Protein AF-I0R7U4-F1 (afdb_monomer)

Sequence (98 aa):
MGNVLREFNYLELMELYLPVSIYHTIAKIHEYKGKQELYVGNYPVLILMPALIHDFLCIHPFDDGNGRMSRILTLLLLYKFGYFVGRYTGIEMLIEES

Organism: NCBI:txid1095750

InterPro domains:
  IPR003812 Fido domain [PF02661] (24-78)
  IPR003812 Fido domain [PS51459] (1-98)
  IPR036597 Fido-like domain superfamily [G3DSA:1.10.3290.10] (9-97)
  IPR036597 Fido-like domain superfamily [SSF140931] (23-88)
  IPR040198 Fido domain-containing protein [PTHR13504] (42-84)

Structure (mmCIF, N/CA/C/O backbone):
data_AF-I0R7U4-F1
#
_entry.id   AF-I0R7U4-F1
#
loop_
_atom_site.group_PDB
_atom_site.id
_atom_site.type_symbol
_atom_site.label_atom_id
_atom_site.label_alt_id
_atom_site.label_comp_id
_atom_site.label_asym_id
_atom_site.label_entity_id
_atom_site.label_seq_id
_atom_site.pdbx_PDB_ins_code
_atom_site.Cartn_x
_atom_site.Cartn_y
_atom_site.Cartn_z
_atom_site.occupancy
_atom_site.B_iso_or_equiv
_atom_site.auth_seq_id
_atom_site.auth_comp_id
_atom_site.auth_asym_id
_atom_site.auth_atom_id
_atom_site.pdbx_PDB_model_num
ATOM 1 N N . MET A 1 1 ? -23.148 -6.300 19.944 1.00 37.22 1 MET A N 1
ATOM 2 C CA . MET A 1 1 ? -23.049 -5.937 18.515 1.00 37.22 1 MET A CA 1
ATOM 3 C C . MET A 1 1 ? -21.782 -6.586 17.995 1.00 37.22 1 MET A C 1
ATOM 5 O O . MET A 1 1 ? -20.714 -6.226 18.469 1.00 37.22 1 MET A O 1
ATOM 9 N N . GLY A 1 2 ? -21.905 -7.646 17.193 1.00 39.97 2 GLY A N 1
ATOM 10 C CA . GLY A 1 2 ? -20.750 -8.427 16.745 1.00 39.97 2 GLY A CA 1
ATOM 11 C C . GLY A 1 2 ? -19.813 -7.568 15.904 1.00 39.97 2 GLY A C 1
ATOM 12 O O . GLY A 1 2 ? -20.280 -6.828 15.040 1.00 39.97 2 GLY A O 1
ATOM 13 N N . ASN A 1 3 ? -18.509 -7.649 16.172 1.00 43.94 3 ASN A N 1
ATOM 14 C CA . ASN A 1 3 ? -17.494 -7.126 15.266 1.00 43.94 3 ASN A CA 1
ATOM 15 C C . ASN A 1 3 ? -17.611 -7.911 13.960 1.00 43.94 3 ASN A C 1
ATOM 17 O O . ASN A 1 3 ? -17.090 -9.017 13.849 1.00 43.94 3 ASN A O 1
ATOM 21 N N . VAL A 1 4 ? -18.327 -7.352 12.987 1.00 54.91 4 VAL A N 1
ATOM 22 C CA . VAL A 1 4 ? -18.221 -7.793 11.601 1.00 54.91 4 VAL A CA 1
ATOM 23 C C . VAL A 1 4 ? -16.827 -7.360 11.171 1.00 54.91 4 VAL A C 1
ATOM 25 O O . VAL A 1 4 ? -16.596 -6.189 10.863 1.00 54.91 4 VAL A O 1
ATOM 28 N N . LEU A 1 5 ? -15.863 -8.275 11.275 1.00 53.06 5 LEU A N 1
ATOM 29 C CA . LEU A 1 5 ? -14.567 -8.107 10.636 1.00 53.06 5 LEU A CA 1
ATOM 30 C C . LEU A 1 5 ? -14.864 -7.786 9.171 1.00 53.06 5 LEU A C 1
ATOM 32 O O . LEU A 1 5 ? -15.511 -8.572 8.484 1.00 53.06 5 LEU A O 1
ATOM 36 N N . ARG A 1 6 ? -14.482 -6.587 8.722 1.00 60.62 6 ARG A N 1
ATOM 37 C CA . ARG A 1 6 ? -14.555 -6.252 7.300 1.00 60.62 6 ARG A CA 1
ATOM 38 C C . ARG A 1 6 ? -13.634 -7.226 6.585 1.00 60.62 6 ARG A C 1
ATOM 40 O O . ARG A 1 6 ? -12.428 -7.176 6.812 1.00 60.62 6 ARG A O 1
ATOM 47 N N . GLU A 1 7 ? -14.204 -8.124 5.794 1.00 60.41 7 GLU A N 1
ATOM 48 C CA . GLU A 1 7 ? -13.425 -9.022 4.953 1.00 60.41 7 GLU A CA 1
ATOM 49 C C . GLU A 1 7 ? -12.716 -8.200 3.873 1.00 60.41 7 GLU A C 1
ATOM 51 O O . GLU A 1 7 ? -13.295 -7.285 3.284 1.00 60.41 7 GLU A O 1
ATOM 56 N N . PHE A 1 8 ? -11.439 -8.495 3.632 1.00 63.59 8 PHE A N 1
ATOM 57 C CA . PHE A 1 8 ? -10.690 -7.864 2.550 1.00 63.59 8 PHE A CA 1
ATOM 58 C C . PHE A 1 8 ? -10.881 -8.677 1.271 1.00 63.59 8 PHE A C 1
ATOM 60 O O . PHE A 1 8 ? -10.223 -9.698 1.061 1.00 63.59 8 PHE A O 1
ATOM 67 N N . ASN A 1 9 ? -11.785 -8.225 0.406 1.00 70.56 9 ASN A N 1
ATOM 68 C CA . ASN A 1 9 ? -12.001 -8.851 -0.888 1.00 70.56 9 ASN A CA 1
ATOM 69 C C . ASN A 1 9 ? -11.072 -8.235 -1.948 1.00 70.56 9 ASN A C 1
ATOM 71 O O . ASN A 1 9 ? -11.258 -7.103 -2.392 1.00 70.56 9 ASN A O 1
ATOM 75 N N . TYR A 1 10 ? -10.085 -9.012 -2.401 1.00 67.69 10 TYR A N 1
ATOM 76 C CA . TYR A 1 10 ? -9.156 -8.593 -3.456 1.00 67.69 10 TYR A CA 1
ATOM 77 C C . TYR A 1 10 ? -9.853 -8.286 -4.792 1.00 67.69 10 TYR A C 1
ATOM 79 O O . TYR A 1 10 ? -9.313 -7.511 -5.577 1.00 67.69 10 TYR A O 1
ATOM 87 N N . LEU A 1 11 ? -11.043 -8.841 -5.055 1.00 69.00 11 LEU A N 1
ATOM 88 C CA . LEU A 1 11 ? -11.817 -8.532 -6.262 1.00 69.00 11 LEU A CA 1
ATOM 89 C C . LEU A 1 11 ? -12.299 -7.085 -6.266 1.00 69.00 11 LEU A C 1
ATOM 91 O O . LEU A 1 11 ? -12.353 -6.471 -7.325 1.00 69.00 11 LEU A O 1
ATOM 95 N N . GLU A 1 12 ? -12.556 -6.493 -5.097 1.00 70.81 12 GLU A N 1
ATOM 96 C CA . GLU A 1 12 ? -12.912 -5.079 -5.035 1.00 70.81 12 GLU A CA 1
ATOM 97 C C . GLU A 1 12 ? -11.768 -4.218 -5.580 1.00 70.81 12 GLU A C 1
ATOM 99 O O . GLU A 1 12 ? -12.012 -3.153 -6.141 1.00 70.81 12 GLU A O 1
ATOM 104 N N . LEU A 1 13 ? -10.503 -4.633 -5.427 1.00 68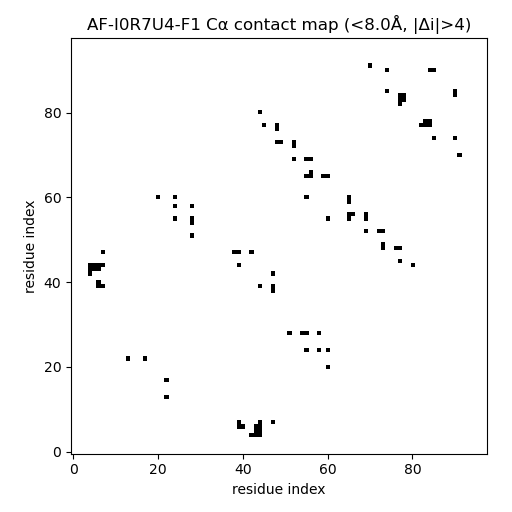.19 13 LEU A N 1
ATOM 105 C CA . LEU A 1 13 ? -9.368 -3.895 -5.994 1.00 68.19 13 LEU A CA 1
ATOM 106 C C . LEU A 1 13 ? -9.434 -3.823 -7.523 1.00 68.19 13 LEU A C 1
ATOM 108 O O . LEU A 1 13 ? -8.926 -2.858 -8.084 1.00 68.19 13 LEU A O 1
ATOM 112 N N . MET A 1 14 ? -10.088 -4.788 -8.178 1.00 66.19 14 MET A N 1
ATOM 113 C CA . MET A 1 14 ? -10.314 -4.761 -9.625 1.00 66.19 14 MET A CA 1
ATOM 114 C C . MET A 1 14 ? -11.371 -3.734 -10.050 1.00 66.19 14 MET A C 1
ATOM 116 O O . MET A 1 14 ? -11.438 -3.385 -11.220 1.00 66.19 14 MET A O 1
ATOM 120 N N . GLU A 1 15 ? -12.184 -3.219 -9.125 1.00 70.06 15 GLU A N 1
ATOM 121 C CA . GLU A 1 15 ? -13.134 -2.134 -9.413 1.00 70.06 15 GLU A CA 1
ATOM 122 C C . GLU A 1 15 ? -12.474 -0.750 -9.392 1.00 70.06 15 GLU A C 1
ATOM 124 O O . GLU A 1 15 ? -13.068 0.250 -9.798 1.00 70.06 15 GLU A O 1
ATOM 129 N N . LEU A 1 16 ? -11.235 -0.663 -8.906 1.00 68.50 16 LEU A N 1
ATOM 130 C CA . LEU A 1 16 ? -10.459 0.559 -9.009 1.00 68.50 16 LEU A CA 1
ATOM 131 C C . LEU A 1 16 ? -10.038 0.693 -10.481 1.00 68.50 16 LEU A C 1
ATOM 133 O O . LEU A 1 16 ? -9.389 -0.203 -11.012 1.00 68.50 16 LEU A O 1
ATOM 137 N N . TYR A 1 17 ? -10.386 1.799 -11.148 1.00 67.69 17 TYR A N 1
ATOM 138 C CA . TYR A 1 17 ? -9.935 2.131 -12.513 1.00 67.69 17 TYR A CA 1
ATOM 139 C C . TYR A 1 17 ? -8.418 2.401 -12.540 1.00 67.69 17 TYR A C 1
ATOM 141 O O . TYR A 1 17 ? -7.95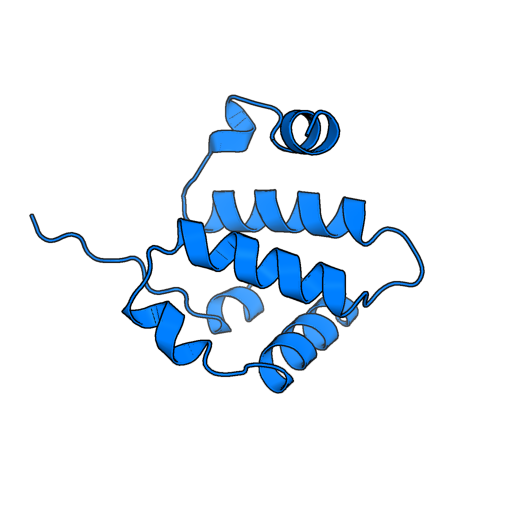9 3.522 -12.755 1.00 67.69 17 TYR A O 1
ATOM 149 N N . LEU A 1 18 ? -7.628 1.374 -12.242 1.00 70.81 18 LEU A N 1
ATOM 150 C CA . LEU A 1 18 ? -6.188 1.445 -12.092 1.00 70.81 18 LEU A CA 1
ATOM 151 C C . LEU A 1 18 ? -5.501 1.272 -13.453 1.00 70.81 18 LEU A C 1
ATOM 153 O O . LEU A 1 18 ? -6.035 0.629 -14.357 1.00 70.81 18 LEU A O 1
ATOM 157 N N . PRO A 1 19 ? -4.291 1.816 -13.625 1.00 73.00 19 PRO A N 1
ATOM 158 C CA . PRO A 1 19 ? -3.470 1.526 -14.794 1.00 73.00 19 PRO A CA 1
ATOM 159 C C . PRO A 1 19 ? -3.195 0.018 -14.947 1.00 73.00 19 PRO A C 1
ATOM 161 O O . PRO A 1 19 ? -3.018 -0.691 -13.957 1.00 73.00 19 PRO A O 1
ATOM 164 N N . VAL A 1 20 ? -3.069 -0.472 -16.187 1.00 70.62 20 VAL A N 1
ATOM 165 C CA . VAL A 1 20 ? -2.774 -1.891 -16.509 1.00 70.62 20 VAL A CA 1
ATOM 166 C C . VAL A 1 20 ? -1.513 -2.413 -15.804 1.00 70.62 20 VAL A C 1
ATOM 168 O O . VAL A 1 20 ? -1.445 -3.577 -15.416 1.00 70.62 20 VAL A O 1
ATOM 171 N N . SER A 1 21 ? -0.517 -1.555 -15.584 1.00 68.12 21 SER A N 1
ATOM 172 C CA . SER A 1 21 ? 0.682 -1.894 -14.810 1.00 68.12 21 SER A CA 1
ATOM 173 C C . SER A 1 21 ? 0.362 -2.273 -13.362 1.00 68.12 21 SER A C 1
ATOM 175 O O . SER A 1 21 ? 0.923 -3.234 -12.847 1.00 68.12 21 SER A O 1
ATOM 177 N N . ILE A 1 22 ? -0.585 -1.583 -12.723 1.00 70.25 22 ILE A N 1
ATOM 178 C CA . ILE A 1 22 ? -1.031 -1.897 -11.364 1.00 70.25 22 ILE A CA 1
ATOM 179 C C . ILE A 1 22 ? -1.831 -3.197 -11.342 1.00 70.25 22 ILE A C 1
ATOM 181 O O . ILE A 1 22 ? -1.650 -3.988 -10.423 1.00 70.25 22 ILE A O 1
ATOM 185 N N . TYR A 1 23 ? -2.646 -3.471 -12.364 1.00 68.25 23 TYR A N 1
ATOM 186 C CA . TYR A 1 23 ? -3.308 -4.771 -12.497 1.00 68.25 23 TYR A CA 1
ATOM 187 C C . TYR A 1 23 ? -2.305 -5.920 -12.584 1.00 68.25 23 TYR A C 1
ATOM 189 O O . TYR A 1 23 ? -2.462 -6.910 -11.875 1.00 68.25 23 TYR A O 1
ATOM 197 N N . HIS A 1 24 ? -1.242 -5.776 -13.382 1.00 70.06 24 HIS A N 1
ATOM 198 C CA . HIS A 1 24 ? -0.167 -6.768 -13.424 1.00 70.06 24 HIS A CA 1
ATOM 199 C C . HIS A 1 24 ? 0.522 -6.928 -12.070 1.00 70.06 24 HIS A C 1
ATOM 201 O O . HIS A 1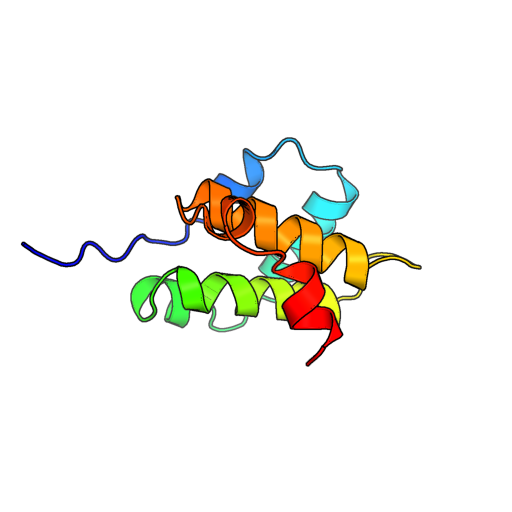 24 ? 0.860 -8.044 -11.693 1.00 70.06 24 HIS A O 1
ATOM 207 N N . THR A 1 25 ? 0.706 -5.848 -11.314 1.00 71.19 25 THR A N 1
ATOM 208 C CA . THR A 1 25 ? 1.263 -5.929 -9.961 1.00 71.19 25 THR A CA 1
ATOM 209 C C . THR A 1 25 ? 0.322 -6.635 -8.999 1.00 71.19 25 THR A C 1
ATOM 211 O O . THR A 1 25 ? 0.770 -7.498 -8.259 1.00 71.19 25 THR A O 1
ATOM 214 N N . ILE A 1 26 ? -0.974 -6.321 -9.014 1.00 70.81 26 ILE A N 1
ATOM 215 C CA . ILE A 1 26 ? -1.975 -6.999 -8.181 1.00 70.81 26 ILE A CA 1
ATOM 216 C C . ILE A 1 26 ? -2.045 -8.479 -8.557 1.00 70.81 26 ILE A C 1
ATOM 218 O O . ILE A 1 26 ? -2.107 -9.318 -7.668 1.00 70.81 26 ILE A O 1
ATOM 222 N N . ALA A 1 27 ? -1.977 -8.811 -9.847 1.00 69.62 27 ALA A N 1
ATOM 223 C CA . ALA A 1 27 ? -1.909 -10.187 -10.324 1.00 69.62 27 ALA A CA 1
ATOM 224 C C . ALA A 1 27 ? -0.624 -10.885 -9.860 1.00 69.62 27 ALA A C 1
ATOM 226 O O . ALA A 1 27 ? -0.699 -12.014 -9.397 1.00 69.62 27 ALA A O 1
ATOM 227 N N . LYS A 1 28 ? 0.529 -10.205 -9.885 1.00 70.62 28 LYS A N 1
ATOM 228 C CA . LYS A 1 28 ? 1.780 -10.725 -9.315 1.00 70.62 28 LYS A CA 1
ATOM 229 C C . LYS A 1 28 ? 1.665 -10.925 -7.807 1.00 70.62 28 LYS A C 1
ATOM 231 O O . LYS A 1 28 ? 1.998 -11.997 -7.338 1.00 70.62 28 LYS A O 1
ATOM 236 N N . ILE A 1 29 ? 1.145 -9.961 -7.044 1.00 71.62 29 ILE A N 1
ATOM 237 C CA . ILE A 1 29 ? 0.869 -10.120 -5.603 1.00 71.62 29 ILE A CA 1
ATOM 238 C C . ILE A 1 29 ? -0.071 -11.309 -5.381 1.00 71.62 29 ILE A C 1
ATOM 240 O O . ILE A 1 29 ? 0.144 -12.102 -4.475 1.00 71.62 29 ILE A O 1
ATOM 244 N N . HIS A 1 30 ? -1.085 -11.463 -6.234 1.00 67.19 30 HIS A N 1
ATOM 245 C CA . HIS A 1 30 ? -2.014 -12.585 -6.204 1.00 67.19 30 HIS A CA 1
ATOM 246 C C . HIS A 1 30 ? -1.332 -13.925 -6.511 1.00 67.19 30 HIS A C 1
ATOM 248 O O . HIS A 1 30 ? -1.681 -14.936 -5.920 1.00 67.19 30 HIS A O 1
ATOM 254 N N . GLU A 1 31 ? -0.380 -13.960 -7.435 1.00 68.12 31 GLU A N 1
ATOM 255 C CA . GLU A 1 31 ? 0.380 -15.156 -7.809 1.00 68.12 31 GLU A CA 1
ATOM 256 C C . GLU A 1 31 ? 1.440 -15.509 -6.752 1.00 68.12 31 GLU A C 1
ATOM 258 O O . GLU A 1 31 ? 1.645 -16.678 -6.439 1.00 68.12 31 GLU A O 1
ATOM 263 N N . TYR A 1 32 ? 2.033 -14.491 -6.123 1.00 63.00 32 TYR A N 1
ATOM 264 C CA . TYR A 1 32 ? 2.912 -14.601 -4.959 1.00 63.00 32 TYR A CA 1
ATOM 265 C C . TYR A 1 32 ? 2.146 -14.694 -3.634 1.00 63.00 32 TYR A C 1
ATOM 267 O O . TYR A 1 32 ? 2.793 -14.707 -2.582 1.00 63.00 32 TYR A O 1
ATOM 275 N N . LYS A 1 33 ? 0.800 -14.794 -3.652 1.00 59.91 33 LYS A N 1
ATOM 276 C CA . LYS A 1 33 ? -0.009 -15.106 -2.466 1.00 59.91 33 LYS A CA 1
ATOM 277 C C . LYS A 1 33 ? 0.540 -16.397 -1.877 1.00 59.91 33 LYS A C 1
ATOM 279 O O . LYS A 1 33 ? 0.190 -17.498 -2.286 1.00 59.91 33 LYS A O 1
ATOM 284 N N . GLY A 1 34 ? 1.384 -16.275 -0.863 1.00 61.91 34 GLY A N 1
ATOM 285 C CA . GLY A 1 34 ? 1.566 -17.340 0.104 1.00 61.91 34 GLY A CA 1
ATOM 286 C C . GLY A 1 34 ? 0.247 -17.565 0.850 1.00 61.91 34 GLY A C 1
ATOM 287 O O . GLY A 1 34 ? -0.849 -17.345 0.343 1.00 61.91 34 GLY A O 1
ATOM 288 N N . LYS A 1 35 ? 0.327 -17.931 2.125 1.00 57.34 35 LYS A N 1
ATOM 289 C CA . LYS A 1 35 ? -0.827 -18.185 3.004 1.00 57.34 35 LYS A CA 1
ATOM 290 C C . LYS A 1 35 ? -1.697 -16.943 3.322 1.00 57.34 35 LYS A C 1
ATOM 292 O O . LYS A 1 35 ? -2.243 -16.856 4.413 1.00 57.34 35 LYS A O 1
ATOM 297 N N . GLN A 1 36 ? -1.847 -15.974 2.417 1.00 61.22 36 GLN A N 1
ATOM 298 C CA . GLN A 1 36 ? -2.592 -14.734 2.650 1.00 61.22 36 GLN A CA 1
ATOM 299 C C . GLN A 1 36 ? -4.080 -14.939 2.914 1.00 61.22 36 GLN A C 1
ATOM 301 O O . GLN A 1 36 ? -4.681 -14.178 3.668 1.00 61.22 36 GLN A O 1
ATOM 306 N N . GLU A 1 37 ? -4.645 -16.029 2.404 1.00 61.88 37 GLU A N 1
ATOM 307 C CA . GLU A 1 37 ? -5.989 -16.498 2.750 1.00 61.88 37 GLU A CA 1
ATOM 308 C C . GLU A 1 37 ? -6.137 -16.784 4.257 1.00 61.88 37 GLU A C 1
ATOM 310 O O . GLU A 1 37 ? -7.212 -16.584 4.818 1.00 61.88 37 GLU A O 1
ATOM 315 N N . LEU A 1 38 ? -5.045 -17.149 4.951 1.00 57.84 38 LEU A N 1
ATOM 316 C CA . LEU A 1 38 ? -5.038 -17.264 6.413 1.00 57.84 38 LEU A CA 1
ATOM 317 C C . LEU A 1 38 ? -5.154 -15.907 7.107 1.00 57.84 38 LEU A C 1
ATOM 31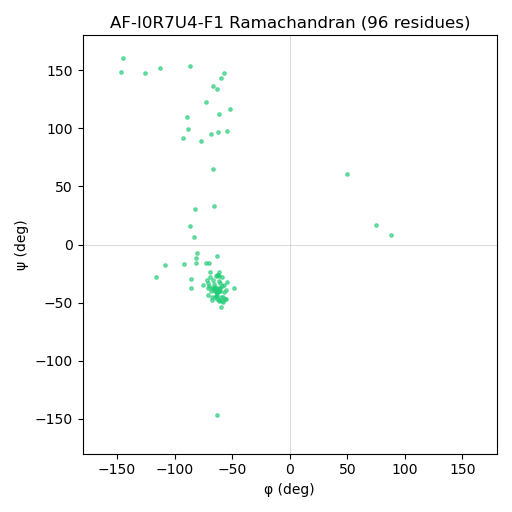9 O O . LEU A 1 38 ? -5.565 -15.872 8.262 1.00 57.84 38 LEU A O 1
ATOM 323 N N . TYR A 1 39 ? -4.785 -14.799 6.461 1.00 61.00 39 TYR A N 1
ATOM 324 C CA . TYR A 1 39 ? -4.870 -13.481 7.086 1.00 61.00 39 TYR A CA 1
ATOM 325 C C . TYR A 1 39 ? -6.257 -12.853 6.923 1.00 61.00 39 TYR A C 1
ATOM 327 O O . TYR A 1 39 ? -6.749 -12.252 7.875 1.00 61.00 39 TYR A O 1
ATOM 335 N N . VAL A 1 40 ? -6.912 -13.042 5.769 1.00 63.91 40 VAL A N 1
ATOM 336 C CA . VAL A 1 40 ? -8.203 -12.403 5.433 1.00 63.91 40 VAL A CA 1
ATOM 337 C C . VAL A 1 40 ? -9.315 -12.740 6.434 1.00 63.91 40 VAL A C 1
ATOM 339 O O . VAL A 1 40 ? -10.116 -11.869 6.757 1.00 63.91 40 VAL A O 1
ATOM 342 N N . GLY A 1 41 ? -9.336 -13.967 6.966 1.00 64.19 41 GLY A N 1
ATOM 343 C CA . GLY A 1 41 ? -10.322 -14.391 7.970 1.00 64.19 41 GLY A CA 1
ATOM 344 C C . GLY A 1 41 ? -9.900 -14.192 9.431 1.00 64.19 41 GLY A C 1
ATOM 345 O O . GLY A 1 41 ? -10.750 -14.222 10.316 1.00 64.19 41 GLY A O 1
ATOM 346 N N . ASN A 1 42 ? -8.604 -13.997 9.705 1.00 68.12 42 ASN A N 1
ATOM 347 C CA . ASN A 1 42 ? -8.073 -13.976 11.076 1.00 68.12 42 ASN A CA 1
ATOM 348 C C . ASN A 1 42 ? -7.642 -12.586 11.563 1.00 68.12 42 ASN A C 1
ATOM 350 O O . ASN A 1 42 ? -7.482 -12.400 12.769 1.00 68.12 42 ASN A O 1
ATOM 354 N N . TYR A 1 43 ? -7.441 -11.614 10.666 1.00 75.38 43 TYR A N 1
ATOM 355 C CA . TYR A 1 43 ? -6.903 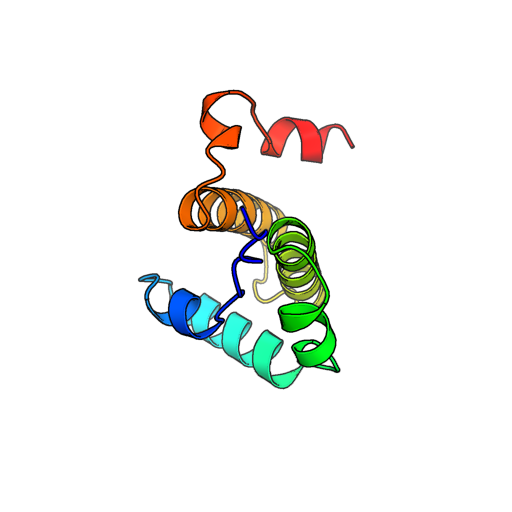-10.301 11.023 1.00 75.38 43 TYR A CA 1
ATOM 356 C C . TYR A 1 43 ? -7.790 -9.143 10.552 1.00 75.38 43 TYR A C 1
ATOM 358 O O . TYR A 1 43 ? -8.413 -9.224 9.495 1.00 75.38 43 TYR A O 1
ATOM 366 N N . PRO A 1 44 ? -7.829 -8.026 11.305 1.00 82.06 44 PRO A N 1
ATOM 367 C CA . PRO A 1 44 ? -8.543 -6.828 10.881 1.00 82.06 44 PRO A CA 1
ATOM 368 C C . PRO A 1 44 ? -8.008 -6.282 9.556 1.00 82.06 44 PRO A C 1
ATOM 370 O O . PRO A 1 44 ? -6.796 -6.223 9.349 1.00 82.06 44 PRO A O 1
ATOM 373 N N . VAL A 1 45 ? -8.908 -5.758 8.719 1.00 80.38 45 VAL A N 1
ATOM 374 C CA . VAL A 1 45 ? -8.585 -5.135 7.423 1.00 80.38 45 VAL A CA 1
ATOM 375 C C . VAL A 1 45 ? -7.443 -4.118 7.498 1.00 80.38 45 VAL A C 1
ATOM 377 O O . VAL A 1 45 ? -6.588 -4.079 6.619 1.00 80.38 45 VAL A O 1
ATOM 380 N N . LEU A 1 46 ? -7.378 -3.351 8.590 1.00 85.06 46 LEU A N 1
ATOM 381 C CA . LEU A 1 46 ? -6.350 -2.335 8.815 1.00 85.06 46 LEU A CA 1
ATOM 382 C C . LEU A 1 46 ? -4.926 -2.917 8.866 1.00 85.06 46 LEU A C 1
ATOM 384 O O . LEU A 1 46 ? -3.977 -2.219 8.533 1.00 85.06 46 LEU A O 1
ATOM 388 N N . ILE A 1 47 ? -4.778 -4.184 9.263 1.00 83.25 47 ILE A N 1
ATOM 389 C CA . ILE A 1 47 ? -3.498 -4.906 9.303 1.00 83.25 47 ILE A CA 1
ATOM 390 C C . ILE A 1 47 ? -3.180 -5.544 7.943 1.00 83.25 47 ILE A C 1
ATOM 392 O O . ILE A 1 47 ? -2.016 -5.663 7.570 1.00 83.25 47 ILE A O 1
ATOM 396 N N . LEU A 1 48 ? -4.202 -5.913 7.168 1.00 82.25 48 LEU A N 1
ATOM 397 C CA . LEU A 1 48 ? -4.034 -6.513 5.839 1.00 82.25 48 LEU A CA 1
ATOM 398 C C . LEU A 1 48 ? -3.531 -5.503 4.801 1.00 82.25 48 LEU A C 1
ATOM 400 O O . LEU A 1 48 ? -2.759 -5.847 3.911 1.00 82.25 48 LEU A O 1
ATOM 404 N N . MET A 1 49 ? -3.937 -4.241 4.931 1.00 84.31 49 MET A N 1
ATOM 405 C CA . MET A 1 49 ? -3.534 -3.163 4.025 1.00 84.31 49 MET A CA 1
ATOM 406 C C . MET A 1 49 ? -2.011 -2.946 3.986 1.00 84.31 49 MET A C 1
ATOM 408 O O . MET A 1 49 ? -1.455 -3.018 2.892 1.00 84.31 49 MET A O 1
ATOM 412 N N . PRO A 1 50 ? -1.295 -2.741 5.112 1.00 85.25 50 PRO A N 1
ATOM 413 C CA . PRO A 1 50 ? 0.159 -2.601 5.086 1.00 85.25 50 PRO A CA 1
ATOM 414 C C . PRO A 1 50 ? 0.879 -3.872 4.617 1.00 85.25 50 PRO A C 1
ATOM 416 O O . PRO A 1 50 ? 1.942 -3.749 4.020 1.00 85.25 50 PRO A O 1
ATOM 419 N N . ALA A 1 51 ? 0.305 -5.068 4.801 1.00 83.88 51 ALA A N 1
ATOM 420 C CA . ALA A 1 51 ? 0.867 -6.294 4.225 1.00 83.88 51 ALA A CA 1
ATOM 421 C C . ALA A 1 51 ? 0.858 -6.253 2.685 1.00 83.88 51 ALA A C 1
ATOM 423 O O . ALA A 1 51 ? 1.874 -6.523 2.053 1.00 83.88 51 ALA A O 1
ATOM 424 N N . LEU A 1 52 ? -0.247 -5.808 2.077 1.00 82.81 52 LEU A N 1
ATOM 425 C CA . LEU A 1 52 ? -0.326 -5.611 0.625 1.00 82.81 52 LEU A CA 1
ATOM 426 C C . LEU A 1 52 ? 0.659 -4.538 0.133 1.00 82.81 52 LEU A C 1
ATOM 428 O O . LEU A 1 52 ? 1.287 -4.699 -0.913 1.00 82.81 52 LEU A O 1
ATOM 432 N N . ILE A 1 53 ? 0.805 -3.442 0.882 1.00 87.69 53 ILE A N 1
ATOM 433 C CA . ILE A 1 53 ? 1.746 -2.363 0.551 1.00 87.69 53 ILE A CA 1
ATOM 434 C C . ILE A 1 53 ? 3.202 -2.833 0.652 1.00 87.69 53 ILE A C 1
ATOM 436 O O . ILE A 1 53 ? 4.029 -2.462 -0.182 1.00 87.69 53 ILE A O 1
ATOM 440 N N . HIS A 1 54 ? 3.510 -3.669 1.641 1.00 87.12 54 HIS A N 1
ATOM 441 C CA . HIS A 1 54 ? 4.816 -4.296 1.786 1.00 87.12 54 HIS A CA 1
ATOM 442 C C . HIS A 1 54 ? 5.137 -5.184 0.577 1.00 87.12 54 HIS A C 1
ATOM 444 O O . HIS A 1 54 ? 6.189 -5.016 -0.037 1.00 87.12 54 HIS A O 1
ATOM 450 N N . ASP A 1 55 ? 4.212 -6.053 0.162 1.00 83.88 55 ASP A N 1
ATOM 451 C CA . ASP A 1 55 ? 4.421 -6.914 -1.008 1.00 83.88 55 ASP A CA 1
ATOM 452 C C . ASP A 1 55 ? 4.613 -6.108 -2.297 1.00 83.88 55 ASP A C 1
ATOM 454 O O . ASP A 1 55 ? 5.483 -6.426 -3.109 1.00 83.88 55 ASP A O 1
ATOM 458 N N . PHE A 1 56 ? 3.847 -5.026 -2.470 1.00 85.56 56 PHE A N 1
ATOM 459 C CA . PHE A 1 56 ? 4.024 -4.089 -3.578 1.00 85.56 56 PHE A CA 1
ATOM 460 C C . PHE A 1 56 ? 5.453 -3.523 -3.620 1.00 85.56 56 PHE A C 1
ATOM 462 O O . PHE A 1 56 ? 6.077 -3.497 -4.682 1.00 85.56 56 PHE A O 1
ATOM 469 N N . LEU A 1 57 ? 5.981 -3.090 -2.470 1.00 87.25 57 LEU A N 1
ATOM 470 C CA . LEU A 1 57 ? 7.336 -2.548 -2.368 1.00 87.25 57 LEU A CA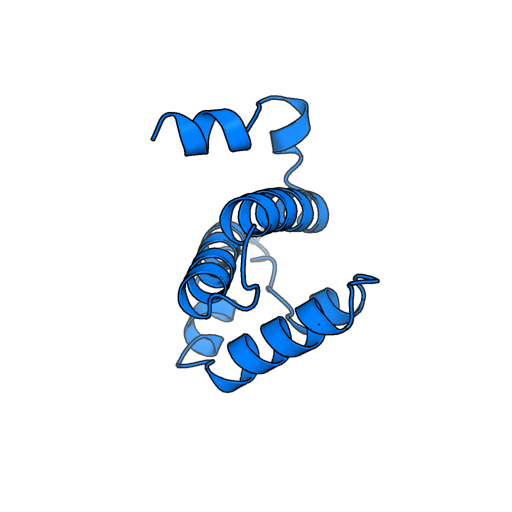 1
ATOM 471 C C . LEU A 1 57 ? 8.407 -3.618 -2.620 1.00 87.25 57 LEU A C 1
ATOM 473 O O . LEU A 1 57 ? 9.400 -3.317 -3.277 1.00 87.25 57 LEU A O 1
ATOM 477 N N . CYS A 1 58 ? 8.197 -4.856 -2.162 1.00 85.50 58 CYS A N 1
ATOM 478 C CA . CYS A 1 58 ? 9.116 -5.970 -2.408 1.00 85.50 58 CYS A CA 1
ATOM 479 C C . CYS A 1 58 ? 9.160 -6.402 -3.879 1.00 85.50 58 CYS A C 1
ATOM 481 O O . CYS A 1 58 ? 10.234 -6.708 -4.391 1.00 85.50 58 CYS A O 1
ATOM 483 N N . ILE A 1 59 ? 8.012 -6.434 -4.565 1.00 84.69 59 ILE A N 1
ATOM 484 C CA . ILE A 1 59 ? 7.936 -6.787 -5.993 1.00 84.69 59 ILE A CA 1
ATOM 485 C C . ILE A 1 59 ? 8.565 -5.696 -6.867 1.00 84.69 59 ILE A C 1
ATOM 487 O O . ILE A 1 59 ? 9.062 -6.004 -7.949 1.00 84.69 59 ILE A O 1
ATOM 491 N N . HIS A 1 60 ? 8.544 -4.442 -6.402 1.00 84.50 60 HIS A N 1
ATOM 492 C CA . HIS A 1 60 ? 9.145 -3.283 -7.065 1.00 84.50 60 HIS A CA 1
ATOM 493 C C . HIS A 1 60 ? 8.753 -3.174 -8.558 1.00 84.50 60 HIS A C 1
ATOM 495 O O . HIS A 1 60 ? 9.599 -3.251 -9.451 1.00 84.50 60 HIS A O 1
ATOM 501 N N . PRO A 1 61 ? 7.449 -3.037 -8.863 1.00 81.38 61 PRO A N 1
ATOM 502 C CA . PRO A 1 61 ? 6.918 -3.176 -10.222 1.00 81.38 61 PRO A CA 1
ATOM 503 C C . PRO A 1 61 ? 7.292 -2.048 -11.194 1.00 81.38 61 PRO A C 1
ATOM 505 O O . PRO A 1 61 ? 7.096 -2.215 -12.398 1.00 81.38 61 PRO A O 1
ATOM 508 N N . PHE A 1 62 ? 7.763 -0.905 -10.693 1.00 85.62 62 PHE A N 1
ATOM 509 C CA . PHE A 1 62 ? 8.167 0.248 -11.498 1.00 85.62 62 PHE A CA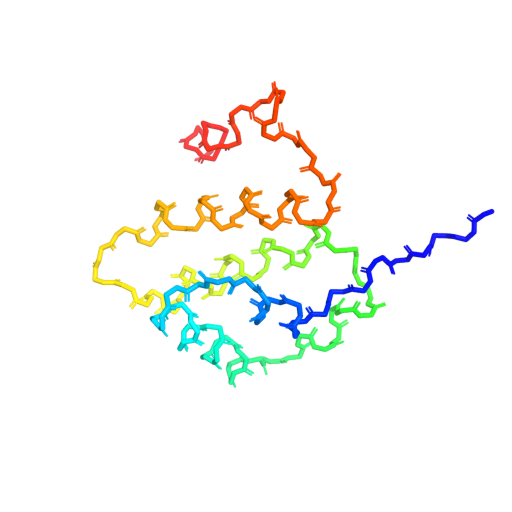 1
ATOM 510 C C . PHE A 1 62 ? 9.676 0.475 -11.415 1.00 85.62 62 PHE A C 1
ATOM 512 O O . PHE A 1 62 ? 10.277 0.193 -10.380 1.00 85.62 62 PHE A O 1
ATOM 519 N N . ASP A 1 63 ? 10.273 1.052 -12.460 1.00 87.94 63 ASP A N 1
ATOM 520 C CA . ASP A 1 63 ? 11.704 1.398 -12.464 1.00 87.94 63 ASP A CA 1
ATOM 521 C C . ASP A 1 63 ? 12.039 2.504 -11.444 1.00 87.94 63 ASP A C 1
ATOM 523 O O . ASP A 1 63 ? 13.100 2.480 -10.826 1.00 87.94 63 ASP A O 1
ATOM 527 N N . ASP A 1 64 ? 11.112 3.443 -11.222 1.00 91.25 64 ASP A N 1
ATOM 528 C CA . ASP A 1 64 ? 11.177 4.469 -10.175 1.00 91.25 64 ASP A CA 1
ATOM 529 C C . ASP A 1 64 ? 9.774 4.762 -9.613 1.00 91.25 64 ASP A C 1
ATOM 531 O O . ASP A 1 64 ? 8.746 4.491 -10.237 1.00 91.25 64 ASP A O 1
ATOM 535 N N . GLY A 1 65 ? 9.721 5.359 -8.422 1.00 89.56 65 GLY A N 1
ATOM 536 C CA . GLY A 1 65 ? 8.498 5.912 -7.850 1.00 89.56 65 GLY A CA 1
ATOM 537 C C . GLY A 1 65 ? 7.665 4.926 -7.038 1.00 89.56 65 GLY A C 1
ATOM 538 O O . GLY A 1 65 ? 6.575 5.296 -6.602 1.00 89.56 65 GLY A O 1
ATOM 539 N N . ASN A 1 66 ? 8.168 3.720 -6.759 1.00 89.06 66 ASN A N 1
ATOM 540 C CA . ASN A 1 66 ? 7.471 2.732 -5.927 1.00 89.06 66 ASN A CA 1
ATOM 541 C C . ASN A 1 66 ? 7.110 3.295 -4.543 1.00 89.06 66 ASN A C 1
ATOM 543 O O . ASN A 1 66 ? 5.993 3.095 -4.082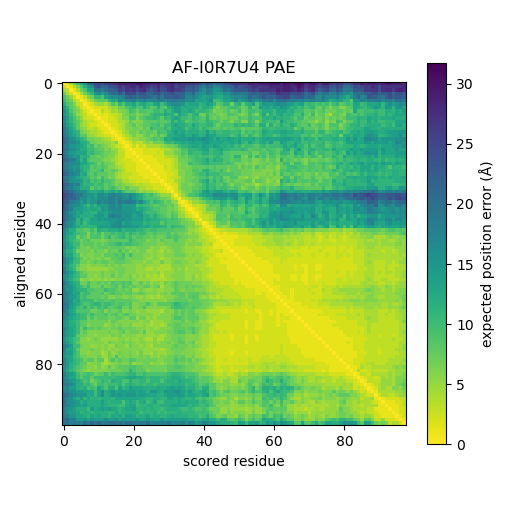 1.00 89.06 66 ASN A O 1
ATOM 547 N N . GLY A 1 67 ? 7.991 4.087 -3.920 1.00 90.06 67 GLY A N 1
ATOM 548 C CA . GLY A 1 67 ? 7.695 4.751 -2.643 1.00 90.06 67 GLY A CA 1
ATOM 549 C C . GLY A 1 67 ? 6.569 5.793 -2.722 1.00 90.06 67 GLY A C 1
ATOM 550 O O . GLY A 1 67 ? 5.756 5.897 -1.811 1.00 90.06 67 GLY A O 1
ATOM 551 N N . ARG A 1 68 ? 6.462 6.544 -3.828 1.00 90.00 68 ARG A N 1
ATOM 552 C CA . ARG A 1 68 ? 5.349 7.493 -4.037 1.00 90.00 68 ARG A CA 1
ATOM 553 C C . ARG A 1 68 ? 4.041 6.741 -4.292 1.00 90.00 68 ARG A C 1
ATOM 555 O O . ARG A 1 68 ? 3.010 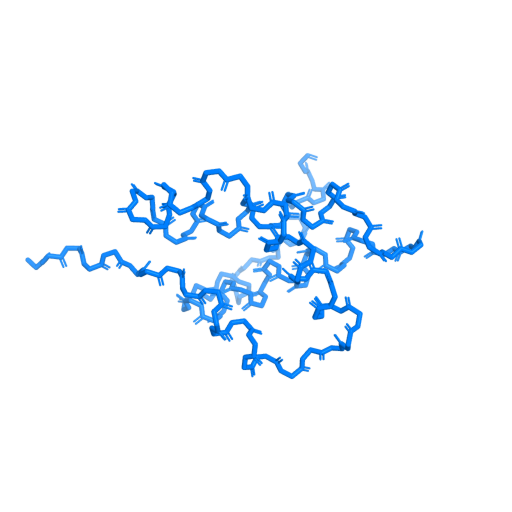7.062 -3.710 1.00 90.00 68 ARG A O 1
ATOM 562 N N . MET A 1 69 ? 4.094 5.695 -5.116 1.00 88.06 69 MET A N 1
ATOM 563 C CA . MET A 1 69 ? 2.931 4.865 -5.431 1.00 88.06 69 MET A CA 1
ATOM 564 C C . MET A 1 69 ? 2.416 4.082 -4.223 1.00 88.06 69 MET A C 1
ATOM 566 O O . MET A 1 69 ? 1.204 3.977 -4.055 1.00 88.06 69 MET A O 1
ATOM 570 N N . SER A 1 70 ? 3.295 3.575 -3.356 1.00 89.62 70 SER A N 1
ATOM 571 C CA . SER A 1 70 ? 2.897 2.859 -2.141 1.00 89.62 70 SER A CA 1
ATOM 572 C C . SER A 1 70 ? 2.143 3.765 -1.165 1.00 89.62 70 SER A C 1
ATOM 574 O O . SER A 1 70 ? 1.151 3.342 -0.569 1.00 89.62 70 SER A O 1
ATOM 576 N N . ARG A 1 71 ? 2.549 5.034 -1.047 1.00 89.31 71 ARG A N 1
ATOM 577 C CA . ARG A 1 71 ? 1.881 6.047 -0.215 1.00 89.31 71 ARG A CA 1
ATOM 578 C C . ARG A 1 71 ? 0.496 6.407 -0.749 1.00 89.31 71 ARG A C 1
ATOM 580 O O . ARG A 1 71 ? -0.482 6.316 -0.004 1.00 89.31 71 ARG A O 1
ATOM 587 N N . ILE A 1 72 ? 0.391 6.674 -2.053 1.00 87.88 72 ILE A N 1
ATOM 588 C CA . ILE A 1 72 ? -0.897 6.911 -2.726 1.00 87.88 72 ILE A CA 1
ATOM 589 C C . ILE A 1 72 ? -1.824 5.703 -2.548 1.00 87.88 72 ILE A C 1
ATOM 591 O O . ILE A 1 72 ? -2.995 5.860 -2.204 1.00 87.88 72 ILE A O 1
ATOM 595 N N . LEU A 1 73 ? -1.304 4.488 -2.741 1.00 87.25 73 LEU A N 1
ATOM 596 C CA . LEU A 1 73 ? -2.074 3.255 -2.600 1.00 87.25 73 LEU A CA 1
ATOM 597 C C . LEU A 1 73 ? -2.531 3.034 -1.151 1.00 87.25 73 LEU A C 1
ATOM 599 O O . LEU A 1 73 ? -3.679 2.658 -0.929 1.00 87.25 73 LEU A O 1
ATOM 603 N N . THR A 1 74 ? -1.681 3.336 -0.167 1.00 89.19 74 THR A N 1
ATOM 604 C CA . THR A 1 74 ? -2.037 3.289 1.260 1.00 89.19 74 THR A CA 1
ATOM 605 C C . THR A 1 74 ? -3.215 4.214 1.556 1.00 89.19 74 THR A C 1
ATOM 607 O O . THR A 1 74 ? -4.203 3.786 2.152 1.00 89.19 74 THR A O 1
ATOM 610 N N . LEU A 1 75 ? -3.152 5.467 1.096 1.00 88.62 75 LEU A N 1
ATOM 611 C CA . LEU A 1 75 ? -4.222 6.442 1.304 1.00 88.62 75 LEU A CA 1
ATOM 612 C C . LEU A 1 75 ? -5.526 6.031 0.600 1.00 88.62 75 LEU A C 1
ATOM 614 O O . LEU A 1 75 ? -6.600 6.093 1.203 1.00 88.62 75 LEU A O 1
ATOM 618 N N . LEU A 1 76 ? -5.431 5.568 -0.650 1.00 87.38 76 LEU A N 1
ATOM 619 C CA . LEU A 1 76 ? -6.568 5.085 -1.435 1.00 87.38 76 LEU A CA 1
ATOM 620 C C . LEU A 1 76 ? -7.277 3.921 -0.739 1.00 87.38 76 LEU A C 1
ATOM 622 O O . LEU A 1 76 ? -8.502 3.928 -0.601 1.00 87.38 76 LEU A O 1
ATOM 626 N N . LEU A 1 77 ? -6.509 2.930 -0.282 1.00 86.31 77 LEU A N 1
ATOM 627 C CA . LEU A 1 77 ? -7.044 1.781 0.434 1.00 86.31 77 LEU A CA 1
ATOM 628 C C . LEU A 1 77 ? -7.733 2.245 1.722 1.00 86.31 77 LEU A C 1
ATOM 630 O O . LEU A 1 77 ? -8.869 1.848 1.974 1.00 86.31 77 LEU A O 1
ATOM 634 N N . LEU A 1 78 ? -7.095 3.111 2.518 1.00 87.88 78 LEU A N 1
ATOM 635 C CA . LEU A 1 78 ? -7.680 3.626 3.762 1.00 87.88 78 LEU A CA 1
ATOM 636 C C . LEU A 1 78 ? -9.045 4.266 3.506 1.00 87.88 78 LEU A C 1
ATOM 638 O O . LEU A 1 78 ? -10.019 3.910 4.167 1.00 87.88 78 LEU A O 1
ATOM 642 N N . TYR A 1 79 ? -9.156 5.116 2.486 1.00 87.12 79 TYR A N 1
ATOM 643 C CA . TYR A 1 79 ? -10.427 5.742 2.121 1.00 87.12 79 TYR A CA 1
ATOM 644 C C . TYR A 1 79 ? -11.480 4.733 1.670 1.00 87.12 79 TYR A C 1
ATOM 646 O O . TYR A 1 79 ? -12.631 4.830 2.099 1.00 87.12 79 TYR A O 1
ATOM 654 N N . LYS A 1 80 ? -11.095 3.733 0.872 1.00 83.44 80 LYS A N 1
ATOM 655 C CA . LYS A 1 80 ? -12.013 2.693 0.396 1.00 83.44 80 LYS A CA 1
ATOM 656 C C . LYS A 1 80 ? -12.633 1.891 1.539 1.00 83.44 80 LYS A C 1
ATOM 658 O O . LYS A 1 80 ? -13.830 1.629 1.534 1.00 83.44 80 LYS A O 1
ATOM 663 N N . PHE A 1 81 ? -11.840 1.571 2.558 1.00 85.56 81 PHE A N 1
ATOM 664 C CA . PHE A 1 81 ? -12.322 0.876 3.752 1.00 85.56 81 PHE A CA 1
ATOM 665 C C . PHE A 1 81 ? -12.874 1.837 4.823 1.00 85.56 81 PHE A C 1
ATOM 667 O O . PHE A 1 81 ? -13.085 1.442 5.969 1.00 85.56 81 PHE A O 1
ATOM 674 N N . GLY A 1 82 ? -13.164 3.097 4.478 1.00 85.94 82 GLY A N 1
ATOM 675 C CA . GLY A 1 82 ? -13.821 4.070 5.359 1.00 85.94 82 GLY A CA 1
ATOM 676 C C . GLY A 1 82 ? -12.931 4.653 6.462 1.00 85.94 82 GLY A C 1
ATOM 677 O O . GLY A 1 82 ? -13.442 5.215 7.431 1.00 85.94 82 GLY A O 1
ATOM 678 N N . TYR A 1 83 ? -11.611 4.526 6.339 1.00 87.81 83 TYR A N 1
ATOM 679 C CA . TYR A 1 83 ? -10.622 5.156 7.210 1.00 87.81 83 TYR A CA 1
ATOM 680 C C . TYR A 1 83 ? -10.181 6.499 6.618 1.00 87.81 83 TYR A C 1
ATOM 682 O O . TYR A 1 83 ? -9.226 6.594 5.853 1.00 87.81 83 TYR A O 1
ATOM 690 N N . PHE A 1 84 ? -10.855 7.581 7.003 1.00 86.44 84 PHE A N 1
ATOM 691 C CA . PHE A 1 84 ? -10.610 8.930 6.468 1.00 86.44 84 PHE A CA 1
ATOM 692 C C . PHE A 1 84 ? -9.438 9.674 7.132 1.00 86.44 84 PHE A C 1
ATOM 694 O O . PHE A 1 84 ? -9.456 10.900 7.233 1.00 86.44 84 PHE A O 1
ATOM 701 N N . VAL A 1 85 ? -8.413 8.955 7.595 1.00 82.75 85 VAL A N 1
ATOM 702 C CA . VAL A 1 85 ? -7.293 9.520 8.374 1.00 82.75 85 VAL A CA 1
ATOM 703 C C . VAL A 1 85 ? -6.514 10.596 7.607 1.00 82.75 85 VAL A C 1
ATOM 705 O O . VAL A 1 85 ? -6.143 11.608 8.197 1.00 82.75 85 VAL A O 1
ATOM 708 N N . GLY A 1 86 ? -6.393 10.472 6.281 1.00 78.81 86 GLY A N 1
ATOM 709 C CA . GLY A 1 86 ? -5.755 11.494 5.443 1.00 78.81 86 GLY A CA 1
ATOM 710 C C . GLY A 1 86 ? -6.459 12.859 5.424 1.00 78.81 86 GLY A C 1
ATOM 711 O O . GLY A 1 86 ? -5.902 13.809 4.895 1.00 78.81 86 GLY A O 1
ATOM 712 N N . ARG A 1 87 ? -7.677 12.985 5.981 1.00 80.12 87 ARG A N 1
ATOM 713 C CA . ARG A 1 87 ? -8.338 14.293 6.169 1.00 80.12 87 ARG A CA 1
ATOM 714 C C . ARG A 1 87 ? -7.866 15.040 7.418 1.00 80.12 87 ARG A C 1
ATOM 716 O O . ARG A 1 87 ? -8.144 16.226 7.543 1.00 80.12 87 ARG A O 1
ATOM 723 N N . TYR A 1 88 ? -7.210 14.343 8.345 1.00 80.75 88 TYR A N 1
ATOM 724 C CA . TYR A 1 88 ? -6.835 14.871 9.658 1.00 80.75 88 TYR A CA 1
ATOM 725 C C . TYR A 1 88 ? -5.321 14.943 9.855 1.00 80.75 88 TYR A C 1
ATOM 727 O O . TYR A 1 88 ? -4.852 15.780 10.618 1.00 80.75 88 TYR A O 1
ATOM 735 N N . THR A 1 89 ? -4.558 14.076 9.187 1.00 80.88 89 THR A N 1
ATOM 736 C CA . THR A 1 89 ? -3.096 14.049 9.282 1.00 80.88 89 THR A CA 1
ATOM 737 C C . THR A 1 89 ? -2.456 13.636 7.960 1.00 80.88 89 THR A C 1
ATOM 739 O O . THR A 1 89 ? -3.023 12.848 7.196 1.00 80.88 89 THR A O 1
ATOM 742 N N . GLY A 1 90 ? -1.262 14.166 7.695 1.00 81.50 90 GLY A N 1
ATOM 743 C CA . GLY A 1 90 ? -0.432 13.773 6.563 1.00 81.50 90 GLY A CA 1
ATOM 744 C C . GLY A 1 90 ? 0.246 12.439 6.846 1.00 81.50 90 GLY A C 1
ATOM 745 O O . GLY A 1 90 ? 1.359 12.411 7.357 1.00 81.50 90 GLY A O 1
ATOM 746 N N . ILE A 1 91 ? -0.409 11.328 6.501 1.00 80.31 91 ILE A N 1
ATOM 747 C CA . ILE A 1 91 ? 0.150 9.976 6.701 1.00 80.31 91 ILE A CA 1
ATOM 748 C C . ILE A 1 91 ? 1.494 9.828 5.982 1.00 80.31 91 ILE A C 1
ATOM 750 O O . ILE A 1 91 ? 2.396 9.175 6.490 1.00 80.31 91 ILE A O 1
ATOM 754 N N . GLU A 1 92 ? 1.646 10.465 4.821 1.00 78.31 92 GLU A N 1
ATOM 755 C CA . GLU A 1 92 ? 2.906 10.456 4.075 1.00 78.31 92 GLU A CA 1
ATOM 756 C C . GLU A 1 92 ? 4.053 11.097 4.861 1.00 78.31 92 GLU A C 1
ATOM 758 O O . GLU A 1 92 ? 5.149 10.550 4.870 1.00 78.31 92 GLU A O 1
ATOM 763 N N . MET A 1 93 ? 3.776 12.195 5.572 1.00 79.19 93 MET A N 1
ATOM 764 C CA . MET A 1 93 ? 4.750 12.894 6.413 1.00 79.19 93 MET A CA 1
ATOM 765 C C . MET A 1 93 ? 5.185 12.013 7.584 1.00 79.19 93 MET A C 1
ATOM 767 O O . MET A 1 93 ? 6.373 11.849 7.821 1.00 79.19 93 MET A O 1
ATOM 771 N N . LEU A 1 94 ? 4.227 11.356 8.248 1.00 82.62 94 LEU A N 1
ATOM 772 C CA . LEU A 1 94 ? 4.524 10.417 9.334 1.00 82.62 94 LEU A CA 1
ATOM 773 C C . LEU A 1 94 ? 5.394 9.241 8.862 1.00 82.62 94 LEU A C 1
ATOM 775 O O . LEU A 1 94 ? 6.260 8.785 9.600 1.00 82.62 94 LEU A O 1
ATOM 779 N N . ILE A 1 95 ? 5.171 8.752 7.637 1.00 79.38 95 ILE A N 1
ATOM 780 C CA . ILE A 1 95 ? 5.980 7.682 7.034 1.00 79.38 95 ILE A CA 1
ATOM 781 C C . ILE A 1 95 ? 7.390 8.178 6.679 1.00 79.38 95 ILE A C 1
ATOM 783 O O . ILE A 1 95 ? 8.335 7.405 6.774 1.00 79.38 95 ILE A O 1
ATOM 787 N N . GLU A 1 96 ? 7.544 9.429 6.242 1.00 78.31 96 GLU A N 1
ATOM 788 C CA . GLU A 1 96 ? 8.855 10.026 5.938 1.00 78.31 96 GLU A CA 1
ATOM 789 C C . GLU A 1 96 ? 9.692 10.333 7.183 1.00 78.31 96 GLU A C 1
ATOM 791 O O . GLU A 1 96 ? 10.916 10.277 7.114 1.00 78.31 96 GLU A O 1
ATOM 796 N N . GLU A 1 97 ? 9.045 10.644 8.304 1.00 79.44 97 GLU A N 1
ATOM 797 C CA . GLU A 1 97 ? 9.700 10.906 9.591 1.00 79.44 97 GLU A CA 1
ATOM 798 C C . GLU A 1 97 ? 10.090 9.629 10.365 1.00 79.44 97 GLU A C 1
ATOM 800 O O . GLU A 1 97 ? 10.737 9.734 11.409 1.00 79.44 97 GLU A O 1
ATOM 805 N N . SER A 1 98 ? 9.682 8.446 9.883 1.00 69.56 98 SER A N 1
ATOM 806 C CA . SER A 1 98 ? 9.901 7.141 10.536 1.00 69.56 98 SER A CA 1
ATOM 807 C C . SER A 1 98 ? 11.222 6.464 10.169 1.00 69.56 98 SER A C 1
ATOM 809 O O . SER A 1 98 ? 11.719 6.662 9.039 1.00 69.56 98 SER A O 1
#

Foldseek 3Di:
DDPPQPQDDLVVVVVPPDPPLVVVLSVVVVVVDDVVVVDRVPHHPLVSLVVSLVSQVVVVSDPDCSLVVSLVSSCVSCVVVPNNVVVPDDVSVVVVVD

pLDDT: mean 75.7, std 11.81, range [37.22, 91.25]

Radius of gyration: 13.84 Å; Cα contacts (8 Å, |Δi|>4): 53; chains: 1; bounding box: 35×33×35 Å

Solvent-accessible surface area (backbone atoms only — not comparable to full-atom values): 6074 Å² total; per-residue (Å²): 133,81,82,75,69,58,68,68,59,71,69,61,62,70,71,48,96,62,58,70,70,54,52,53,45,54,50,46,53,59,70,65,51,64,74,54,74,64,42,46,81,73,46,56,44,82,63,51,51,58,52,54,45,48,51,50,59,72,67,48,87,49,99,68,58,52,74,60,50,43,48,54,49,51,53,52,50,33,46,73,75,70,44,64,56,74,81,80,44,64,62,65,56,58,61,69,76,101

Nearest PDB structures (foldseek):
  5cgl-assembly1_A  TM=9.449E-01  e=9.411E-01  Neisseria meningitidis
  3k33-assembly1_A-2  TM=6.790E-01  e=3.502E+00  Punavirus P1
  3kh2-assembly2_C  TM=5.843E-01  e=3.124E+00  Punavirus P1

Secondary structure (DSSP, 8-state):
---------GGGGGGS---HHHHHHHHHHHHT--TTHHHHTTS-HHHHHHHHHHHHHHH--SSS-HHHHHHHHHHHHHHHTT--GGGTS-HHHHHHT-

Mean predicted aligned error: 8.33 Å